Protein AF-A0A3A1Y6X2-F1 (afdb_monomer_lite)

Foldseek 3Di:
DDDPVVVLVVLVVVLVVLVVLLCVQLVVVLVLLQCLVPPDPDPVSSVVSLVVCLVCNVVSVVSVVVSLVSCCVNPVLCSQQLCVQCVVLVVQLVQLLVLQVVLSPCLVVDPDPVVNVVSSVSSSSSSPSNQLSVQLSVQCVVVDFPWDADPVGDIDHDPPDDPVVSNVVSPDPRSRVRD

Organism: NCBI:txid2028574

Structure (mmCIF, N/CA/C/O backbone):
data_AF-A0A3A1Y6X2-F1
#
_entry.id   AF-A0A3A1Y6X2-F1
#
loop_
_atom_site.group_PDB
_atom_site.id
_atom_site.type_symbol
_atom_site.label_atom_id
_atom_site.label_alt_id
_atom_site.label_comp_id
_atom_site.label_asym_id
_atom_site.label_entity_id
_atom_site.label_seq_id
_atom_site.pdbx_PDB_ins_code
_atom_site.Cartn_x
_atom_site.Cartn_y
_atom_site.Cartn_z
_atom_site.occupancy
_atom_site.B_iso_or_equiv
_atom_site.auth_seq_id
_atom_site.auth_comp_id
_atom_site.auth_asym_id
_atom_site.auth_atom_id
_atom_site.pdbx_PDB_model_num
ATOM 1 N N . MET A 1 1 ? 19.774 -24.729 -19.706 1.00 84.19 1 MET A N 1
ATOM 2 C CA . MET A 1 1 ? 19.343 -23.517 -18.972 1.00 84.19 1 MET A CA 1
ATOM 3 C C . MET A 1 1 ? 18.223 -22.862 -19.770 1.00 84.19 1 MET A C 1
ATOM 5 O O . MET A 1 1 ? 18.215 -23.039 -20.983 1.00 84.19 1 MET A O 1
ATOM 9 N N . LEU A 1 2 ? 17.265 -22.194 -19.120 1.00 94.25 2 LEU A N 1
ATOM 10 C CA . LEU A 1 2 ? 16.206 -21.448 -19.819 1.00 94.25 2 LEU A CA 1
ATOM 11 C C . LEU A 1 2 ? 16.816 -20.283 -20.620 1.00 94.25 2 LEU A C 1
ATOM 13 O O . LEU A 1 2 ? 17.876 -19.781 -20.243 1.00 94.25 2 LEU A O 1
ATOM 17 N N . SER A 1 3 ? 16.172 -19.864 -21.715 1.00 97.00 3 SER A N 1
ATOM 18 C CA . SER A 1 3 ? 16.617 -18.683 -22.464 1.00 97.00 3 SER A CA 1
ATOM 19 C C . SER A 1 3 ? 16.362 -17.402 -21.663 1.00 97.00 3 SER A C 1
ATOM 21 O O . SER A 1 3 ? 15.473 -17.350 -20.812 1.00 97.00 3 SER A O 1
ATOM 23 N N . PHE A 1 4 ? 17.148 -16.360 -21.939 1.00 96.06 4 PHE A N 1
ATOM 24 C CA . PHE A 1 4 ? 17.040 -15.083 -21.233 1.00 96.06 4 PHE A CA 1
ATOM 25 C C . PHE A 1 4 ? 15.658 -14.432 -21.405 1.00 96.06 4 PHE A C 1
ATOM 27 O O . PHE A 1 4 ? 15.065 -13.994 -20.427 1.00 96.06 4 PHE A O 1
ATOM 34 N N . GLU A 1 5 ? 15.106 -14.458 -22.619 1.00 96.62 5 GLU A N 1
ATOM 35 C CA . GLU A 1 5 ? 13.765 -13.937 -22.916 1.00 96.62 5 GLU A CA 1
ATOM 36 C C . GLU A 1 5 ? 12.676 -14.662 -22.109 1.00 96.62 5 GLU A C 1
ATOM 38 O O . GLU A 1 5 ? 11.828 -14.029 -21.479 1.00 96.62 5 GLU A O 1
ATOM 43 N N . VAL A 1 6 ? 12.747 -15.997 -22.037 1.00 97.56 6 VAL A N 1
ATOM 44 C CA . VAL A 1 6 ? 11.811 -16.796 -21.233 1.00 97.56 6 VAL A CA 1
ATOM 45 C C . VAL A 1 6 ? 11.933 -16.439 -19.752 1.00 97.56 6 VAL A C 1
ATOM 47 O O . VAL A 1 6 ? 10.920 -16.310 -19.068 1.00 97.56 6 VAL A O 1
ATOM 50 N N . LEU A 1 7 ? 13.152 -16.226 -19.249 1.00 96.56 7 LEU A N 1
ATOM 51 C CA . LEU A 1 7 ? 13.373 -15.822 -17.862 1.00 96.56 7 LEU A CA 1
ATOM 52 C C . LEU A 1 7 ? 12.761 -14.445 -17.553 1.00 96.56 7 LEU A C 1
ATOM 54 O O . LEU A 1 7 ? 12.157 -14.282 -16.493 1.00 96.56 7 LEU A O 1
ATOM 58 N N . GLN A 1 8 ? 12.869 -13.477 -18.470 1.00 95.69 8 GLN A N 1
ATOM 59 C CA . GLN A 1 8 ? 12.254 -12.153 -18.311 1.00 95.69 8 GLN A CA 1
ATOM 60 C C . GLN A 1 8 ? 10.726 -12.244 -18.218 1.00 95.69 8 GLN A C 1
ATOM 62 O O . GLN A 1 8 ? 10.132 -11.635 -17.326 1.00 95.69 8 GLN A O 1
ATOM 67 N N . VAL A 1 9 ? 10.094 -13.043 -19.085 1.00 97.38 9 VAL A N 1
ATOM 68 C CA . VAL A 1 9 ? 8.637 -13.256 -19.064 1.00 97.38 9 VAL A CA 1
ATOM 69 C C . VAL A 1 9 ? 8.197 -13.972 -17.787 1.00 97.38 9 VAL A C 1
ATOM 71 O O . VAL A 1 9 ? 7.200 -13.580 -17.181 1.00 97.38 9 VAL A O 1
ATOM 74 N N . ILE A 1 10 ? 8.948 -14.983 -17.338 1.00 97.56 10 ILE A N 1
ATOM 75 C CA . ILE A 1 10 ? 8.661 -15.690 -16.081 1.00 97.56 10 ILE A CA 1
ATOM 76 C C . ILE A 1 10 ? 8.683 -14.715 -14.903 1.00 97.56 10 ILE A C 1
ATOM 78 O O . ILE A 1 10 ? 7.728 -14.685 -14.132 1.00 97.56 10 ILE A O 1
ATOM 82 N N . TRP A 1 11 ? 9.729 -13.895 -14.767 1.00 97.06 11 TRP A N 1
ATOM 83 C CA . TRP A 1 11 ? 9.808 -12.921 -13.675 1.00 97.06 11 TRP A CA 1
ATOM 84 C C . TRP A 1 11 ? 8.717 -11.860 -13.750 1.00 97.06 11 TRP A C 1
ATOM 86 O O . TRP A 1 11 ? 8.153 -11.501 -12.718 1.00 97.06 11 TRP A O 1
ATOM 96 N N . TRP A 1 12 ? 8.368 -11.411 -14.955 1.00 96.81 12 TRP A N 1
ATOM 97 C CA . TRP A 1 12 ? 7.255 -10.489 -15.149 1.00 96.81 12 TRP A CA 1
ATOM 98 C C . TRP A 1 12 ? 5.924 -11.073 -14.657 1.00 96.81 12 TRP A C 1
ATOM 100 O O . TRP A 1 12 ? 5.222 -10.433 -13.871 1.00 96.81 12 TRP A O 1
ATOM 110 N N . LEU A 1 13 ? 5.621 -12.321 -15.029 1.00 98.06 13 LEU A N 1
ATOM 111 C CA . LEU A 1 13 ? 4.435 -13.033 -14.547 1.00 98.06 13 LEU A CA 1
ATOM 112 C C . LEU A 1 13 ? 4.480 -13.278 -13.035 1.00 98.06 13 LEU A C 1
ATOM 114 O O . LEU A 1 13 ? 3.466 -13.109 -12.361 1.00 98.06 13 LEU A O 1
ATOM 118 N N . LEU A 1 14 ? 5.640 -13.644 -12.485 1.00 97.62 14 LEU A N 1
ATOM 119 C CA . LEU A 1 14 ? 5.799 -13.870 -11.047 1.00 97.62 14 LEU A CA 1
ATOM 120 C C . LEU A 1 14 ? 5.529 -12.599 -10.243 1.00 97.62 14 LEU A C 1
ATOM 122 O O . LEU A 1 14 ? 4.796 -12.661 -9.259 1.00 97.62 14 LEU A O 1
ATOM 126 N N . VAL A 1 15 ? 6.057 -11.447 -10.666 1.00 96.75 15 VAL A N 1
ATOM 127 C CA . VAL A 1 15 ? 5.778 -10.165 -10.000 1.00 96.75 15 VAL A CA 1
ATOM 128 C C . VAL A 1 15 ? 4.280 -9.850 -10.043 1.00 96.75 15 VAL A C 1
ATOM 130 O O . VAL A 1 15 ? 3.716 -9.482 -9.014 1.00 96.75 15 VAL A O 1
ATOM 133 N N . ILE A 1 16 ? 3.606 -10.070 -11.179 1.00 96.88 16 ILE A N 1
ATOM 134 C CA . ILE A 1 16 ? 2.146 -9.895 -11.283 1.00 96.88 16 ILE A CA 1
ATOM 135 C C . ILE A 1 16 ? 1.405 -10.806 -10.304 1.00 96.88 16 ILE A C 1
ATOM 137 O O . ILE A 1 16 ? 0.503 -10.341 -9.608 1.00 96.88 16 ILE A O 1
ATOM 141 N N . VAL A 1 17 ? 1.776 -12.085 -10.220 1.00 98.00 17 VAL A N 1
ATOM 142 C CA . VAL A 1 17 ? 1.148 -13.043 -9.299 1.00 98.00 17 VAL A CA 1
ATOM 143 C C . VAL A 1 17 ? 1.359 -12.625 -7.845 1.00 98.00 17 VAL A C 1
ATOM 145 O O . VAL A 1 17 ? 0.405 -12.635 -7.072 1.00 98.00 17 VAL A O 1
ATOM 148 N N . LEU A 1 18 ? 2.573 -12.212 -7.473 1.00 97.56 18 LEU A N 1
ATOM 149 C CA . LEU A 1 18 ? 2.890 -11.780 -6.110 1.00 97.56 18 LEU A CA 1
ATOM 150 C C . LEU A 1 18 ? 2.108 -10.523 -5.713 1.00 97.56 18 LEU A C 1
ATOM 152 O O . LEU A 1 18 ? 1.493 -10.494 -4.647 1.00 97.56 18 LEU A O 1
ATOM 156 N N . LEU A 1 19 ? 2.074 -9.509 -6.582 1.00 95.25 19 LEU A N 1
ATOM 157 C CA . LEU A 1 19 ? 1.320 -8.281 -6.323 1.00 95.25 19 LEU A CA 1
ATOM 158 C C . LEU A 1 19 ? -0.196 -8.527 -6.329 1.00 95.25 19 LEU A C 1
ATOM 160 O O . LEU A 1 19 ? -0.908 -7.953 -5.510 1.00 95.25 19 LEU A O 1
ATOM 164 N N . SER A 1 20 ? -0.696 -9.421 -7.187 1.00 96.62 20 SER A N 1
ATOM 165 C CA . SER A 1 20 ? -2.108 -9.832 -7.171 1.00 96.62 20 SER A CA 1
ATOM 166 C C . SER A 1 20 ? -2.458 -10.575 -5.884 1.00 96.62 20 SER A C 1
ATOM 168 O O . SER A 1 20 ? -3.513 -10.334 -5.306 1.00 96.62 20 SER A O 1
ATOM 170 N N . GLY A 1 21 ? -1.561 -11.437 -5.398 1.00 96.62 21 GLY A N 1
ATOM 171 C CA . GLY A 1 21 ? -1.701 -12.096 -4.102 1.00 96.62 21 GLY A CA 1
ATOM 172 C C . GLY A 1 21 ? -1.794 -11.085 -2.962 1.00 96.62 21 GLY A C 1
ATOM 173 O O . GLY A 1 21 ? -2.701 -11.190 -2.144 1.00 96.62 21 GLY A O 1
ATOM 174 N N . PHE A 1 22 ? -0.950 -10.049 -2.957 1.00 96.06 22 PHE A N 1
ATOM 175 C CA . PHE A 1 22 ? -1.074 -8.941 -2.004 1.00 96.06 22 PHE A CA 1
ATOM 176 C C . PHE A 1 22 ? -2.451 -8.261 -2.082 1.00 96.06 22 PHE A C 1
ATOM 178 O O . PHE A 1 22 ? -3.114 -8.115 -1.059 1.00 96.06 22 PHE A O 1
ATOM 185 N N . VAL A 1 23 ? -2.921 -7.910 -3.283 1.00 95.50 23 VAL A N 1
ATOM 186 C CA . VAL A 1 23 ? -4.231 -7.257 -3.465 1.00 95.50 23 VAL A CA 1
ATOM 187 C C . VAL A 1 23 ? -5.386 -8.141 -2.985 1.00 95.50 23 VAL A C 1
ATOM 189 O O . VAL A 1 23 ? -6.334 -7.635 -2.393 1.00 95.50 23 VAL A O 1
ATOM 192 N N . ILE A 1 24 ? -5.325 -9.452 -3.216 1.00 96.00 24 ILE A N 1
ATOM 193 C CA . ILE A 1 24 ? -6.391 -10.386 -2.831 1.00 96.00 24 ILE A CA 1
ATOM 194 C C . ILE A 1 24 ? -6.358 -10.669 -1.326 1.00 96.00 24 ILE A C 1
ATOM 196 O O . ILE A 1 24 ? -7.384 -10.556 -0.657 1.00 96.00 24 ILE A O 1
ATOM 200 N N . PHE A 1 25 ? -5.196 -11.058 -0.798 1.00 95.00 25 PHE A N 1
ATOM 201 C CA . PHE A 1 25 ? -5.062 -11.515 0.583 1.00 95.00 25 PHE A CA 1
ATOM 202 C C . PHE A 1 25 ? -4.993 -10.353 1.568 1.00 95.00 25 PHE A C 1
ATOM 204 O O . PHE A 1 25 ? -5.735 -10.334 2.539 1.00 95.00 25 PHE A O 1
ATOM 211 N N . ASP A 1 26 ? -4.163 -9.344 1.320 1.00 96.38 26 ASP A N 1
ATOM 212 C CA . ASP A 1 26 ? -4.082 -8.201 2.233 1.00 96.38 26 ASP A CA 1
ATOM 213 C C . ASP A 1 26 ? -5.231 -7.203 2.009 1.00 96.38 26 ASP A C 1
ATOM 215 O O . ASP A 1 26 ? -5.582 -6.431 2.901 1.00 96.38 26 ASP A O 1
ATOM 219 N N . GLY A 1 27 ? -5.876 -7.244 0.837 1.00 96.00 27 GLY A N 1
ATOM 220 C CA . GLY A 1 27 ? -7.000 -6.367 0.508 1.00 96.00 27 GLY A CA 1
ATOM 221 C C . GLY A 1 27 ? -8.221 -6.561 1.407 1.00 96.00 27 GLY A C 1
ATOM 222 O O . GLY A 1 27 ? -8.846 -5.572 1.796 1.00 96.00 27 GLY A O 1
ATOM 223 N N . PHE A 1 28 ? -8.555 -7.798 1.797 1.00 95.88 28 PHE A N 1
ATOM 224 C CA . PHE A 1 28 ? -9.666 -8.014 2.732 1.00 95.88 28 PHE A CA 1
ATOM 225 C C . PHE A 1 28 ? -9.317 -7.555 4.151 1.00 95.88 28 PHE A C 1
ATOM 227 O O . PHE A 1 28 ? -10.191 -7.043 4.853 1.00 95.88 28 PHE A O 1
ATOM 234 N N . ASP A 1 29 ? -8.049 -7.663 4.554 1.00 97.00 29 ASP A N 1
ATOM 235 C CA . ASP A 1 29 ? -7.598 -7.154 5.844 1.00 97.00 29 ASP A CA 1
ATOM 236 C C . ASP A 1 29 ? -7.678 -5.628 5.895 1.00 97.00 29 ASP A C 1
ATOM 238 O O . ASP A 1 29 ? -8.292 -5.058 6.799 1.00 97.00 29 ASP A O 1
ATOM 242 N N . ILE A 1 30 ? -7.115 -4.961 4.884 1.00 96.31 30 ILE A N 1
ATOM 243 C CA . ILE A 1 30 ? -7.191 -3.507 4.711 1.00 96.31 30 ILE A CA 1
ATOM 244 C C . ILE A 1 30 ? -8.654 -3.042 4.663 1.00 96.31 30 ILE A C 1
ATOM 246 O O . ILE A 1 30 ? -9.003 -2.031 5.284 1.00 96.31 30 ILE A O 1
ATOM 250 N N . GLY A 1 31 ? -9.523 -3.795 3.985 1.00 96.62 31 GLY A N 1
ATOM 251 C CA . GLY A 1 31 ? -10.961 -3.544 3.939 1.00 96.62 31 GLY A CA 1
ATOM 252 C C . GLY A 1 31 ? -11.617 -3.635 5.318 1.00 96.62 31 GLY A C 1
ATOM 253 O O . GLY A 1 31 ? -12.331 -2.714 5.720 1.00 96.62 31 GLY A O 1
ATOM 254 N N . ALA A 1 32 ? -11.339 -4.696 6.079 1.00 97.06 32 ALA A N 1
ATOM 255 C CA . ALA A 1 32 ? -11.865 -4.868 7.432 1.00 97.06 32 ALA A CA 1
ATOM 256 C C . ALA A 1 32 ? -11.417 -3.732 8.366 1.00 97.06 32 ALA A C 1
ATOM 258 O O . ALA A 1 32 ? -12.243 -3.169 9.088 1.00 97.06 32 ALA A O 1
ATOM 259 N N . LEU A 1 33 ? -10.140 -3.342 8.311 1.00 97.19 33 LEU A N 1
ATOM 260 C CA . LEU A 1 33 ? -9.587 -2.236 9.099 1.00 97.19 33 LEU A CA 1
ATOM 261 C C . LEU A 1 33 ? -10.218 -0.885 8.735 1.00 97.19 33 LEU A C 1
ATOM 263 O O . LEU A 1 33 ? -10.619 -0.127 9.620 1.00 97.19 33 LEU A O 1
ATOM 267 N N . THR A 1 34 ? -10.364 -0.614 7.438 1.00 97.44 34 THR A N 1
ATOM 268 C CA . THR A 1 34 ? -10.990 0.608 6.909 1.00 97.44 34 THR A CA 1
ATOM 269 C C . THR A 1 34 ? -12.454 0.724 7.329 1.00 97.44 34 THR A C 1
ATOM 271 O O . THR A 1 34 ? -12.929 1.800 7.691 1.00 97.44 34 THR A O 1
ATOM 274 N N . LEU A 1 35 ? -13.193 -0.383 7.303 1.00 96.75 35 LEU A N 1
ATOM 275 C CA . LEU A 1 35 ? -14.620 -0.382 7.612 1.00 96.75 35 LEU A CA 1
ATOM 276 C C . LEU A 1 35 ? -14.907 -0.398 9.116 1.00 96.75 35 LEU A C 1
ATOM 278 O O . LEU A 1 35 ? -15.968 0.082 9.527 1.00 96.75 35 LEU A O 1
ATOM 282 N N . ASN A 1 36 ? -13.984 -0.912 9.936 1.00 96.00 36 ASN A N 1
ATOM 283 C CA . ASN A 1 36 ? -14.187 -1.180 11.362 1.00 96.00 36 ASN A CA 1
ATOM 284 C C . ASN A 1 36 ? -14.830 -0.011 12.147 1.00 96.00 36 ASN A C 1
ATOM 286 O O . ASN A 1 36 ? -15.843 -0.246 12.810 1.00 96.00 36 ASN A O 1
ATOM 290 N N . PRO A 1 37 ? -14.365 1.255 12.056 1.00 93.56 37 PRO A N 1
ATOM 291 C CA . PRO A 1 37 ? -14.978 2.354 12.811 1.00 93.56 37 PRO A CA 1
ATOM 292 C C . PRO A 1 37 ? -16.417 2.683 12.389 1.00 93.56 37 PRO A C 1
ATOM 294 O O . PRO A 1 37 ? -17.158 3.284 13.172 1.00 93.56 37 PRO A O 1
ATOM 297 N N . PHE A 1 38 ? -16.808 2.321 11.165 1.00 95.25 38 PHE A N 1
ATOM 298 C CA . PHE A 1 38 ? -18.093 2.689 10.573 1.00 95.25 38 PHE A CA 1
ATOM 299 C C . PHE A 1 38 ? -19.138 1.588 10.701 1.00 95.25 38 PHE A C 1
ATOM 301 O O . PHE A 1 38 ? -20.296 1.899 10.994 1.00 95.25 38 PHE A O 1
ATOM 308 N N . VAL A 1 39 ? -18.747 0.327 10.505 1.00 95.31 39 VAL A N 1
ATOM 309 C CA . VAL A 1 39 ? -19.674 -0.814 10.567 1.00 95.31 39 VAL A CA 1
ATOM 310 C C . VAL A 1 39 ? -19.921 -1.272 12.000 1.00 95.31 39 VAL A C 1
ATOM 312 O O . VAL A 1 39 ? -21.051 -1.612 12.336 1.00 95.31 39 VAL A O 1
ATOM 315 N N . ALA A 1 40 ? -18.905 -1.209 12.865 1.00 95.00 40 ALA A N 1
ATOM 316 C CA . ALA A 1 40 ? -19.026 -1.603 14.259 1.00 95.00 40 ALA A CA 1
ATOM 317 C C . ALA A 1 40 ? -19.303 -0.391 15.159 1.00 95.00 40 ALA A C 1
ATOM 319 O O . ALA A 1 40 ? -18.545 0.585 15.207 1.00 95.00 40 ALA A O 1
ATOM 320 N N . LYS A 1 41 ? -20.410 -0.448 15.900 1.00 93.25 41 LYS A N 1
ATOM 321 C CA . LYS A 1 41 ? -20.861 0.601 16.821 1.00 93.25 41 LYS A CA 1
ATOM 322 C C . LYS A 1 41 ? -20.381 0.325 18.241 1.00 93.25 41 LYS A C 1
ATOM 324 O O . LYS A 1 41 ? -19.952 1.260 18.924 1.00 93.25 41 LYS A O 1
ATOM 329 N N . THR A 1 42 ? -20.356 -0.938 18.657 1.00 94.31 42 THR A N 1
ATOM 330 C CA . THR A 1 42 ? -19.911 -1.359 19.997 1.00 94.31 42 THR A CA 1
ATOM 331 C C . THR A 1 42 ? -18.470 -1.883 20.006 1.00 94.31 42 THR A C 1
ATOM 333 O O . THR A 1 42 ? -17.900 -2.213 18.968 1.00 94.31 42 THR A O 1
ATOM 336 N N . ASP A 1 43 ? -17.834 -1.945 21.182 1.00 92.56 43 ASP A N 1
ATOM 337 C CA . ASP A 1 43 ? -16.490 -2.537 21.318 1.00 92.56 43 ASP A CA 1
ATOM 338 C C . ASP A 1 43 ? -16.481 -4.036 20.972 1.00 92.56 43 ASP A C 1
ATOM 340 O O . ASP A 1 43 ? -15.551 -4.519 20.328 1.00 92.56 43 ASP A O 1
ATOM 344 N N . ALA A 1 44 ? -17.554 -4.750 21.328 1.00 93.75 44 ALA A N 1
ATOM 345 C CA . ALA A 1 44 ? -17.727 -6.158 20.989 1.00 93.75 44 ALA A CA 1
ATOM 346 C C . ALA A 1 44 ? -17.793 -6.366 19.469 1.00 93.75 44 ALA A C 1
ATOM 348 O O . ALA A 1 44 ? -17.085 -7.220 18.943 1.00 93.75 44 ALA A O 1
ATOM 349 N N . GLU A 1 45 ? -18.569 -5.547 18.754 1.00 96.44 45 GLU A N 1
ATOM 350 C CA . GLU A 1 45 ? -18.639 -5.591 17.287 1.00 96.44 45 GLU A CA 1
ATOM 351 C C . GLU A 1 45 ? -17.282 -5.283 16.641 1.00 96.44 45 GLU A C 1
ATOM 353 O O . GLU A 1 45 ? -16.875 -5.990 15.720 1.00 96.44 45 GLU A O 1
ATOM 358 N N . ARG A 1 46 ? -16.537 -4.289 17.153 1.00 95.19 46 ARG A N 1
ATOM 359 C CA . ARG A 1 46 ? -15.193 -3.964 16.636 1.00 95.19 46 ARG A CA 1
ATOM 360 C C . ARG A 1 46 ? -14.250 -5.144 16.798 1.00 95.19 46 ARG A C 1
ATOM 362 O O . ARG A 1 46 ? -13.510 -5.497 15.885 1.00 95.19 46 ARG A O 1
ATOM 369 N N . ARG A 1 47 ? -14.307 -5.804 17.956 1.00 93.81 47 ARG A N 1
ATOM 370 C CA . ARG A 1 47 ? -13.514 -7.004 18.217 1.00 93.81 47 ARG A CA 1
ATOM 371 C C . ARG A 1 47 ? -13.894 -8.156 17.288 1.00 93.81 47 ARG A C 1
ATOM 373 O O . ARG A 1 47 ? -13.000 -8.869 16.848 1.00 93.81 47 ARG A O 1
ATOM 380 N N . VAL A 1 48 ? -15.178 -8.326 16.968 1.00 95.94 48 VAL A N 1
ATOM 381 C CA . VAL A 1 48 ? -15.622 -9.328 15.987 1.00 95.94 48 VAL A CA 1
ATOM 382 C C . VAL A 1 48 ? -14.988 -9.057 14.626 1.00 95.94 48 VAL A C 1
ATOM 384 O O . VAL A 1 48 ? -14.388 -9.975 14.077 1.00 95.94 48 VAL A O 1
ATOM 387 N N . VAL A 1 49 ? -15.034 -7.814 14.127 1.00 96.44 49 VAL A N 1
ATOM 388 C CA . VAL A 1 49 ? -14.397 -7.439 12.849 1.00 96.44 49 VAL A CA 1
ATOM 389 C C . VAL A 1 49 ? -12.902 -7.761 12.869 1.00 96.44 49 VAL A C 1
ATOM 391 O O . VAL A 1 49 ? -12.425 -8.483 11.999 1.00 96.44 49 VAL A O 1
ATOM 394 N N . LEU A 1 50 ? -12.165 -7.309 13.886 1.00 95.62 50 LEU A N 1
ATOM 395 C CA . LEU A 1 50 ? -10.720 -7.556 13.976 1.00 95.62 50 LEU A CA 1
ATOM 396 C C . LEU A 1 50 ? -10.380 -9.052 14.090 1.00 95.62 50 LEU A C 1
ATOM 398 O O . LEU A 1 50 ? -9.397 -9.512 13.513 1.00 95.62 50 LEU A O 1
ATOM 402 N N . ASN A 1 51 ? -11.208 -9.841 14.775 1.00 95.44 51 ASN A N 1
ATOM 403 C CA . ASN A 1 51 ? -10.997 -11.283 14.901 1.00 95.44 51 ASN A CA 1
ATOM 404 C C . ASN A 1 51 ? -11.196 -12.048 13.582 1.00 95.44 51 ASN A C 1
ATOM 406 O O . ASN A 1 51 ? -10.695 -13.165 13.473 1.00 95.44 51 ASN A O 1
ATOM 410 N N . THR A 1 52 ? -11.883 -11.479 12.581 1.00 95.75 52 THR A N 1
ATOM 411 C CA . THR A 1 52 ? -11.993 -12.116 11.252 1.00 95.75 52 THR A CA 1
ATOM 412 C C . THR A 1 52 ? -10.652 -12.176 10.517 1.00 95.75 52 THR A C 1
ATOM 414 O O . THR A 1 52 ? -10.410 -13.111 9.757 1.00 95.75 52 THR A O 1
ATOM 417 N N . ILE A 1 53 ? -9.763 -11.217 10.794 1.00 96.62 53 ILE A N 1
ATOM 418 C CA . ILE A 1 53 ? -8.460 -11.069 10.129 1.00 96.62 53 ILE A CA 1
ATOM 419 C C . ILE A 1 53 ? -7.287 -11.489 11.027 1.00 96.62 53 ILE A C 1
ATOM 421 O O . ILE A 1 53 ? -6.223 -11.864 10.536 1.00 96.62 53 ILE A O 1
ATOM 425 N N . ALA A 1 54 ? -7.484 -11.491 12.352 1.00 95.19 54 ALA A N 1
ATOM 426 C CA . ALA A 1 54 ? -6.462 -11.797 13.355 1.00 95.19 54 ALA A CA 1
ATOM 427 C C . ALA A 1 54 ? -5.617 -13.069 13.098 1.00 95.19 54 ALA A C 1
ATOM 429 O O . ALA A 1 54 ? -4.409 -12.994 13.314 1.00 95.19 54 ALA A O 1
ATOM 430 N N . PRO A 1 55 ? -6.169 -14.210 12.633 1.00 95.69 55 PRO A N 1
ATOM 431 C CA . PRO A 1 55 ? -5.361 -15.413 12.422 1.00 95.69 55 PRO A CA 1
ATOM 432 C C . PRO A 1 55 ? -4.521 -15.416 11.134 1.00 95.69 55 PRO A C 1
ATOM 434 O O . PRO A 1 55 ? -3.687 -16.304 10.978 1.00 95.69 55 PRO A O 1
ATOM 437 N N . HIS A 1 56 ? -4.727 -14.467 10.213 1.00 95.31 56 HIS A N 1
ATOM 438 C CA . HIS A 1 56 ? -4.133 -14.526 8.867 1.00 95.31 56 HIS A CA 1
ATOM 439 C C . HIS A 1 56 ? -3.340 -13.275 8.471 1.00 95.31 56 HIS A C 1
ATOM 441 O O . HIS A 1 56 ? -2.438 -13.380 7.642 1.00 95.31 56 HIS A O 1
ATOM 447 N N . TRP A 1 57 ? -3.646 -12.113 9.062 1.00 95.25 57 TRP A N 1
ATOM 448 C CA . TRP A 1 57 ? -3.160 -10.815 8.578 1.00 95.25 57 TRP A CA 1
ATOM 449 C C . TRP A 1 57 ? -1.634 -10.715 8.450 1.00 95.25 57 TRP A C 1
ATOM 451 O O . TRP A 1 57 ? -1.135 -10.113 7.504 1.00 95.25 57 TRP A O 1
ATOM 461 N N . ASP A 1 58 ? -0.892 -11.322 9.379 1.00 94.31 58 ASP A N 1
ATOM 462 C CA . ASP A 1 58 ? 0.574 -11.280 9.381 1.00 94.31 58 ASP A CA 1
ATOM 463 C C . ASP A 1 58 ? 1.140 -12.043 8.168 1.00 94.31 58 ASP A C 1
ATOM 465 O O . ASP A 1 58 ? 2.000 -11.552 7.440 1.00 94.31 58 ASP A O 1
ATOM 469 N N . GLY A 1 59 ? 0.558 -13.206 7.852 1.00 95.50 59 GLY A N 1
ATOM 470 C CA . GLY A 1 59 ? 0.901 -13.974 6.653 1.00 95.50 59 GLY A CA 1
ATOM 471 C C . GLY A 1 59 ? 0.479 -13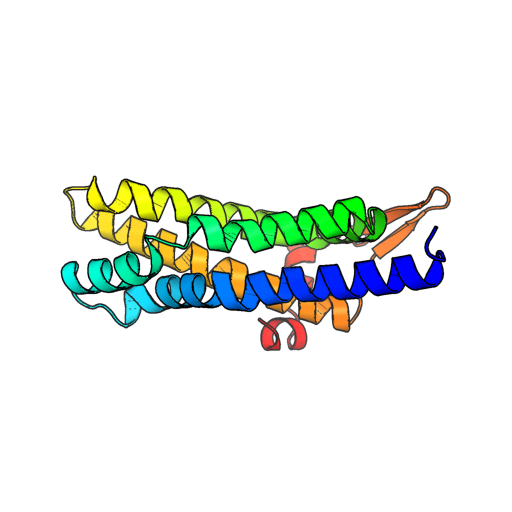.284 5.353 1.00 95.50 59 GLY A C 1
ATOM 472 O O . GLY A 1 59 ? 1.207 -13.338 4.361 1.00 95.50 59 GLY A O 1
ATOM 473 N N . ASN A 1 60 ? -0.662 -12.594 5.353 1.00 96.69 60 ASN A N 1
ATOM 474 C CA . ASN A 1 60 ? -1.132 -11.836 4.192 1.00 96.69 60 ASN A CA 1
ATOM 475 C C . ASN A 1 60 ? -0.187 -10.675 3.856 1.00 96.69 60 ASN A C 1
ATOM 477 O O . ASN A 1 60 ? 0.151 -10.469 2.687 1.00 96.69 60 ASN A O 1
ATOM 481 N N . GLN A 1 61 ? 0.327 -9.978 4.872 1.00 94.75 61 GLN A N 1
ATOM 482 C CA . GLN A 1 61 ? 1.253 -8.863 4.682 1.00 94.75 61 GLN A CA 1
ATOM 483 C C . GLN A 1 61 ? 2.578 -9.298 4.030 1.00 94.75 61 GLN A C 1
ATOM 485 O O . GLN A 1 61 ? 3.184 -8.521 3.286 1.00 94.75 61 GLN A O 1
ATOM 490 N N . VAL A 1 62 ? 3.015 -10.548 4.229 1.00 96.25 62 VAL A N 1
ATOM 491 C CA . VAL A 1 62 ? 4.238 -11.086 3.604 1.00 96.25 62 VAL A CA 1
ATOM 492 C C . VAL A 1 62 ? 4.175 -11.031 2.074 1.00 96.25 62 VAL A C 1
ATOM 494 O O . VAL A 1 62 ? 5.216 -10.869 1.439 1.00 96.25 62 VAL A O 1
ATOM 497 N N . TRP A 1 63 ? 2.991 -11.072 1.457 1.00 97.12 63 TRP A N 1
ATOM 498 C CA . TRP A 1 63 ? 2.858 -10.927 0.003 1.00 97.12 63 TRP A CA 1
ATOM 499 C C . TRP A 1 63 ? 3.364 -9.575 -0.510 1.00 97.12 63 TRP A C 1
ATOM 501 O O . TRP A 1 63 ? 3.994 -9.526 -1.569 1.00 97.12 63 TRP A O 1
ATOM 511 N N . LEU A 1 64 ? 3.175 -8.496 0.258 1.00 95.19 64 LEU A N 1
ATOM 512 C CA . LEU A 1 64 ? 3.740 -7.184 -0.069 1.00 95.19 64 LEU A CA 1
ATOM 513 C C . LEU A 1 64 ? 5.271 -7.220 -0.035 1.00 95.19 64 LEU A C 1
ATOM 515 O O . LEU A 1 64 ? 5.930 -6.721 -0.948 1.00 95.19 64 LEU A O 1
ATOM 519 N N . LEU A 1 65 ? 5.835 -7.834 1.011 1.00 95.06 65 LEU A N 1
ATOM 520 C CA . LEU A 1 65 ? 7.283 -7.950 1.192 1.00 95.06 65 LEU A CA 1
ATOM 521 C C . LEU A 1 65 ? 7.907 -8.816 0.093 1.00 95.06 65 LEU A C 1
ATOM 523 O O . LEU A 1 65 ? 8.944 -8.451 -0.459 1.00 95.06 65 LEU A O 1
ATOM 527 N N . LEU A 1 66 ? 7.265 -9.933 -0.258 1.00 96.88 66 LEU A N 1
ATOM 528 C CA . LEU A 1 66 ? 7.694 -10.807 -1.349 1.00 96.88 66 LEU A CA 1
ATOM 529 C C . LEU A 1 66 ? 7.608 -10.100 -2.699 1.00 96.88 66 LEU A C 1
ATOM 531 O O . LEU A 1 66 ? 8.546 -10.207 -3.482 1.00 96.88 66 LEU A O 1
ATOM 535 N N . GLY A 1 67 ? 6.536 -9.349 -2.962 1.00 96.38 67 GLY A N 1
ATOM 536 C CA . GLY A 1 67 ? 6.411 -8.533 -4.170 1.00 96.38 67 GLY A CA 1
ATOM 537 C C . GLY A 1 67 ? 7.540 -7.507 -4.282 1.00 96.38 67 GLY A C 1
ATOM 538 O O . GLY A 1 67 ? 8.242 -7.471 -5.291 1.00 96.38 67 GLY A O 1
ATOM 539 N N . GLY A 1 68 ? 7.783 -6.733 -3.220 1.00 95.56 68 GLY A N 1
ATOM 540 C CA . GLY A 1 68 ? 8.886 -5.767 -3.172 1.00 95.56 68 GLY A CA 1
ATOM 541 C C . GLY A 1 68 ? 10.264 -6.419 -3.336 1.00 95.56 68 GLY A C 1
ATOM 542 O O . GLY A 1 68 ? 11.079 -5.953 -4.132 1.00 95.56 68 GLY A O 1
ATOM 543 N N . GLY A 1 69 ? 10.507 -7.534 -2.643 1.00 96.88 69 GLY A N 1
ATOM 544 C CA . GLY A 1 69 ? 11.752 -8.299 -2.737 1.00 96.88 69 GLY A CA 1
ATOM 545 C C . GLY A 1 69 ? 11.970 -8.938 -4.110 1.00 96.88 69 GLY A C 1
ATOM 546 O O . GLY A 1 69 ? 13.094 -8.948 -4.609 1.00 96.88 69 GLY A O 1
ATOM 547 N N . ALA A 1 70 ? 10.908 -9.416 -4.761 1.00 97.44 70 ALA A N 1
ATOM 548 C CA . ALA A 1 70 ? 10.970 -9.948 -6.118 1.00 97.44 70 ALA A CA 1
ATOM 549 C C . ALA A 1 70 ? 11.309 -8.854 -7.136 1.00 97.44 70 ALA A C 1
ATOM 551 O O . ALA A 1 70 ? 12.142 -9.089 -8.007 1.00 97.44 70 ALA A O 1
ATOM 552 N N . ILE A 1 71 ? 10.737 -7.651 -7.000 1.00 97.19 71 ILE A N 1
ATOM 553 C CA . ILE A 1 71 ? 11.110 -6.504 -7.843 1.00 97.19 71 ILE A CA 1
ATOM 554 C C . ILE A 1 71 ? 12.576 -6.135 -7.599 1.00 97.19 71 ILE A C 1
ATOM 556 O O . ILE A 1 71 ? 13.309 -5.944 -8.560 1.00 97.19 71 ILE A O 1
ATOM 560 N N . PHE A 1 72 ? 13.038 -6.101 -6.346 1.00 97.12 72 PHE A N 1
ATOM 561 C CA . PHE A 1 72 ? 14.448 -5.845 -6.037 1.00 97.12 72 PHE A CA 1
ATOM 562 C C . PHE A 1 72 ? 15.392 -6.881 -6.668 1.00 97.12 72 PHE A C 1
ATOM 564 O O . PHE A 1 72 ? 16.424 -6.510 -7.221 1.00 97.12 72 PHE A O 1
ATOM 571 N N . ALA A 1 73 ? 15.039 -8.167 -6.615 1.00 95.88 73 ALA A N 1
ATOM 572 C CA . ALA A 1 73 ? 15.866 -9.246 -7.149 1.00 95.88 73 ALA A CA 1
ATOM 573 C C . ALA A 1 73 ? 15.849 -9.317 -8.686 1.00 95.88 73 ALA A C 1
ATOM 575 O O . ALA A 1 73 ? 16.890 -9.542 -9.303 1.00 95.88 73 ALA A O 1
ATOM 576 N N . ALA A 1 74 ? 14.677 -9.149 -9.303 1.00 95.69 74 ALA A N 1
ATOM 577 C CA . ALA A 1 74 ? 14.495 -9.299 -10.745 1.00 95.69 74 ALA A CA 1
ATOM 578 C C . ALA A 1 74 ? 14.773 -8.005 -11.518 1.00 95.69 74 ALA A C 1
ATOM 580 O O . ALA A 1 74 ? 15.381 -8.048 -12.587 1.00 95.69 74 ALA A O 1
ATOM 581 N N . TRP A 1 75 ? 14.344 -6.859 -10.979 1.00 96.06 75 TRP A N 1
ATOM 582 C CA . TRP A 1 75 ? 14.425 -5.537 -11.607 1.00 96.06 75 TRP A CA 1
ATOM 583 C C . TRP A 1 75 ? 14.959 -4.469 -10.630 1.00 96.06 75 TRP A C 1
ATOM 585 O O . TRP A 1 75 ? 14.218 -3.560 -10.235 1.00 96.06 75 TRP A O 1
ATOM 595 N N . PRO A 1 76 ? 16.256 -4.522 -10.268 1.00 95.25 76 PRO A N 1
ATOM 596 C CA . PRO A 1 76 ? 16.844 -3.611 -9.283 1.00 95.25 76 PRO A CA 1
ATOM 597 C C . PRO A 1 76 ? 16.647 -2.128 -9.622 1.00 95.25 76 PRO A C 1
ATOM 599 O O . PRO A 1 76 ? 16.376 -1.323 -8.737 1.00 95.25 76 PRO A O 1
ATOM 602 N N . GLU A 1 77 ? 16.722 -1.773 -10.907 1.00 93.38 77 GLU A N 1
ATOM 603 C CA . GLU A 1 77 ? 16.551 -0.394 -11.379 1.00 93.38 77 GLU A CA 1
ATOM 604 C C . GLU A 1 77 ? 15.117 0.116 -11.179 1.00 93.38 77 GLU A C 1
ATOM 606 O O . GLU A 1 77 ? 14.901 1.245 -10.735 1.00 93.38 77 GLU A O 1
ATOM 611 N N . VAL A 1 78 ? 14.123 -0.741 -11.447 1.00 94.62 78 VAL A N 1
ATOM 612 C CA . VAL A 1 78 ? 12.703 -0.433 -11.222 1.00 94.62 78 VAL A CA 1
ATOM 613 C C . VAL A 1 78 ? 12.452 -0.257 -9.732 1.00 94.62 78 VAL A C 1
ATOM 615 O O . VAL A 1 78 ? 11.781 0.697 -9.340 1.00 94.62 78 VAL A O 1
ATOM 618 N N . TYR A 1 79 ? 13.020 -1.131 -8.897 1.00 95.56 79 TYR A N 1
ATOM 619 C CA . TYR A 1 79 ? 12.940 -1.002 -7.446 1.00 95.56 79 TYR A CA 1
ATOM 620 C C . TYR A 1 79 ? 13.539 0.330 -6.975 1.00 95.56 79 TYR A C 1
ATOM 622 O O . TYR A 1 79 ? 12.855 1.121 -6.325 1.00 95.56 79 TYR A O 1
ATOM 630 N N . ALA A 1 80 ? 14.790 0.613 -7.345 1.00 94.25 80 ALA A N 1
ATOM 631 C CA . ALA A 1 80 ? 15.511 1.804 -6.911 1.00 94.25 80 ALA A CA 1
ATOM 632 C C . ALA A 1 80 ? 14.804 3.090 -7.355 1.00 94.25 80 ALA A C 1
ATOM 634 O O . ALA A 1 80 ? 14.536 3.960 -6.524 1.00 94.25 80 ALA A O 1
ATOM 635 N N . THR A 1 81 ? 14.434 3.185 -8.632 1.00 93.69 81 THR A N 1
ATOM 636 C CA . THR A 1 81 ? 13.771 4.368 -9.196 1.00 93.69 81 THR A CA 1
ATOM 637 C C . THR A 1 81 ? 12.387 4.583 -8.584 1.00 93.69 81 THR A C 1
ATOM 639 O O . THR A 1 81 ? 12.039 5.706 -8.223 1.00 93.69 81 THR A O 1
ATOM 642 N N . SER A 1 82 ? 11.598 3.518 -8.409 1.00 92.81 82 SER A N 1
ATOM 643 C CA . SER A 1 82 ? 10.231 3.639 -7.884 1.00 92.81 82 SER A CA 1
ATOM 644 C C . SER A 1 82 ? 10.222 4.017 -6.402 1.00 92.81 82 SER A C 1
ATOM 646 O O . SER A 1 82 ? 9.511 4.942 -6.012 1.00 92.81 82 SER A O 1
ATOM 648 N N . PHE A 1 83 ? 11.035 3.350 -5.574 1.00 92.38 83 PHE A N 1
ATOM 649 C CA . PHE A 1 83 ? 11.076 3.608 -4.130 1.00 92.38 83 PHE A CA 1
ATOM 650 C C . PHE A 1 83 ? 11.742 4.949 -3.793 1.00 92.38 83 PHE A C 1
ATOM 652 O O . PHE A 1 83 ? 11.322 5.610 -2.843 1.00 92.38 83 PHE A O 1
ATOM 659 N N . SER A 1 84 ? 12.750 5.376 -4.562 1.00 90.81 84 SER A N 1
ATOM 660 C CA . SER A 1 84 ? 13.383 6.689 -4.370 1.00 90.81 84 SER A CA 1
ATOM 661 C C . SER A 1 84 ? 12.555 7.832 -4.958 1.00 90.81 84 SER A C 1
ATOM 663 O O . SER A 1 84 ? 12.451 8.892 -4.344 1.00 90.81 84 SER A O 1
ATOM 665 N N . GLY A 1 85 ? 11.909 7.625 -6.106 1.00 89.06 85 GLY A N 1
ATOM 666 C CA . GLY A 1 85 ? 11.073 8.641 -6.734 1.00 89.06 85 GLY A CA 1
ATOM 667 C C . GLY A 1 85 ? 9.780 8.907 -5.969 1.00 89.06 85 GLY A C 1
ATOM 668 O O . GLY A 1 85 ? 9.396 10.054 -5.738 1.00 89.06 85 GLY A O 1
ATOM 669 N N . LEU A 1 86 ? 9.142 7.846 -5.476 1.00 91.44 86 LEU A N 1
ATOM 670 C CA . LEU A 1 86 ? 7.936 7.923 -4.653 1.00 91.44 86 LEU A CA 1
ATOM 671 C C . LEU A 1 86 ? 8.264 7.958 -3.153 1.00 91.44 86 LEU A C 1
ATOM 673 O O . LEU A 1 86 ? 7.458 7.516 -2.338 1.00 91.44 86 LEU A O 1
ATOM 677 N N . TYR A 1 87 ? 9.427 8.497 -2.770 1.00 91.44 87 TYR A N 1
ATOM 678 C CA . TYR A 1 87 ? 9.967 8.403 -1.409 1.00 91.44 87 TYR A CA 1
ATOM 679 C C . TYR A 1 87 ? 8.956 8.754 -0.310 1.00 91.44 87 TYR A C 1
ATOM 681 O O . TYR A 1 87 ? 8.681 7.936 0.563 1.00 91.44 87 TYR A O 1
ATOM 689 N N . LEU A 1 88 ? 8.346 9.946 -0.361 1.00 91.88 88 LEU A N 1
ATOM 690 C CA . LEU A 1 88 ? 7.376 10.350 0.664 1.00 91.88 88 LEU A CA 1
ATOM 691 C C . LEU A 1 88 ? 6.118 9.477 0.663 1.00 91.88 88 LEU A C 1
ATOM 693 O O . LEU A 1 88 ? 5.587 9.193 1.731 1.00 91.88 88 LEU A O 1
ATOM 697 N N . ALA A 1 89 ? 5.658 9.025 -0.506 1.00 93.56 89 ALA A N 1
ATOM 698 C CA . ALA A 1 89 ? 4.526 8.108 -0.599 1.00 93.56 89 ALA A CA 1
ATOM 699 C C . ALA A 1 89 ? 4.860 6.755 0.059 1.00 93.56 89 ALA A C 1
ATOM 701 O O . ALA A 1 89 ? 4.065 6.240 0.842 1.00 93.56 89 ALA A O 1
ATOM 702 N N . MET A 1 90 ? 6.068 6.229 -0.162 1.00 94.06 90 MET A N 1
ATOM 703 C CA . MET A 1 90 ? 6.541 5.001 0.486 1.00 94.06 90 MET A CA 1
ATOM 704 C C . MET A 1 90 ? 6.689 5.162 2.002 1.00 94.06 90 MET A C 1
ATOM 706 O O . MET A 1 90 ? 6.288 4.273 2.752 1.00 94.06 90 MET A O 1
ATOM 710 N N . ILE A 1 91 ? 7.195 6.306 2.473 1.00 94.94 91 ILE A N 1
ATOM 711 C CA . ILE A 1 91 ? 7.262 6.611 3.910 1.00 94.94 91 ILE A CA 1
ATOM 712 C C . ILE A 1 91 ? 5.859 6.676 4.525 1.00 94.94 91 ILE A C 1
ATOM 714 O O . ILE A 1 91 ? 5.655 6.135 5.608 1.00 94.94 91 ILE A O 1
ATOM 718 N N . LEU A 1 92 ? 4.876 7.268 3.839 1.00 95.44 92 LEU A N 1
ATOM 719 C CA . LEU A 1 92 ? 3.488 7.289 4.313 1.00 95.44 92 LEU A CA 1
ATOM 720 C C . LEU A 1 92 ? 2.898 5.881 4.435 1.00 95.44 92 LEU A C 1
ATOM 722 O O . LEU A 1 92 ? 2.296 5.572 5.464 1.00 95.44 92 LEU A O 1
ATOM 726 N N . ILE A 1 93 ? 3.108 5.022 3.431 1.00 96.00 93 ILE A N 1
ATOM 727 C CA . ILE A 1 93 ? 2.690 3.613 3.481 1.00 96.00 93 ILE A CA 1
ATOM 728 C C . ILE A 1 93 ? 3.351 2.914 4.674 1.00 96.00 93 ILE A C 1
ATOM 730 O O . ILE A 1 93 ? 2.661 2.281 5.469 1.00 96.00 93 ILE A O 1
ATOM 734 N N . LEU A 1 94 ? 4.667 3.064 4.845 1.00 95.69 94 LEU A N 1
ATOM 735 C CA . LEU A 1 94 ? 5.411 2.427 5.933 1.00 95.69 94 LEU A CA 1
ATOM 736 C C . LEU A 1 94 ? 4.922 2.887 7.313 1.00 95.69 94 LEU A C 1
ATOM 738 O O . LEU A 1 94 ? 4.672 2.058 8.188 1.00 95.69 94 LEU A O 1
ATOM 742 N N . CYS A 1 95 ? 4.752 4.197 7.507 1.00 96.00 95 CYS A N 1
ATOM 743 C CA . CYS A 1 95 ? 4.230 4.758 8.750 1.00 96.00 95 CYS A CA 1
ATOM 744 C C . CYS A 1 95 ? 2.816 4.250 9.051 1.00 96.00 95 CYS A C 1
ATOM 746 O O . CYS A 1 95 ? 2.518 3.932 10.200 1.00 96.00 95 CYS A O 1
ATOM 748 N N . ALA A 1 96 ? 1.956 4.137 8.038 1.00 96.62 96 ALA A N 1
ATOM 749 C CA . ALA A 1 96 ? 0.617 3.590 8.208 1.00 96.62 96 ALA A CA 1
ATOM 750 C C . ALA A 1 96 ? 0.658 2.101 8.584 1.00 96.62 96 ALA A C 1
ATOM 752 O O . ALA A 1 96 ? 0.030 1.692 9.562 1.00 96.62 96 ALA A O 1
ATOM 753 N N . LEU A 1 97 ? 1.453 1.302 7.869 1.00 95.69 97 LEU A N 1
ATOM 754 C CA . LEU A 1 97 ? 1.604 -0.129 8.130 1.00 95.69 97 LEU A CA 1
ATOM 755 C C . LEU A 1 97 ? 2.220 -0.422 9.502 1.00 95.69 97 LEU A C 1
ATOM 757 O O . LEU A 1 97 ? 1.888 -1.449 10.084 1.00 95.69 97 LEU A O 1
ATOM 761 N N . TYR A 1 98 ? 3.033 0.476 10.067 1.00 95.06 98 TYR A N 1
ATOM 762 C CA . TYR A 1 98 ? 3.567 0.333 11.427 1.00 95.06 98 TYR A CA 1
ATOM 763 C C . TYR A 1 98 ? 2.465 0.248 12.496 1.00 95.06 98 TYR A C 1
ATOM 765 O O . TYR A 1 98 ? 2.584 -0.502 13.467 1.00 95.06 98 TYR A O 1
ATOM 773 N N . PHE A 1 99 ? 1.359 0.976 12.318 1.00 95.06 99 PHE A N 1
ATOM 774 C CA . PHE A 1 99 ? 0.254 0.959 13.278 1.00 95.06 99 PHE A CA 1
ATOM 775 C C . PHE A 1 99 ? -0.529 -0.353 13.281 1.00 95.06 99 PHE A C 1
ATOM 777 O O . PHE A 1 99 ? -1.182 -0.657 14.277 1.00 95.06 99 PHE A O 1
ATOM 784 N N . ARG A 1 100 ? -0.474 -1.143 12.204 1.00 95.12 100 ARG A N 1
ATOM 785 C CA . ARG A 1 100 ? -1.245 -2.384 12.067 1.00 95.12 100 ARG A CA 1
ATOM 786 C C . ARG A 1 100 ? -0.835 -3.479 13.066 1.00 95.12 100 ARG A C 1
ATOM 788 O O . AR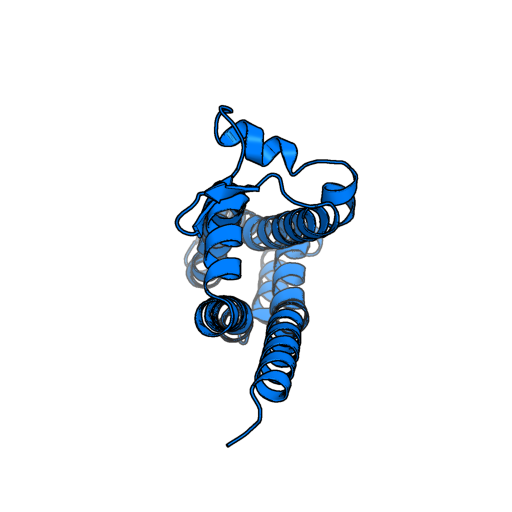G A 1 100 ? -1.688 -3.828 13.883 1.00 95.12 100 ARG A O 1
ATOM 795 N N . PRO A 1 101 ? 0.419 -3.976 13.094 1.00 95.00 101 PRO A N 1
ATOM 796 C CA . PRO A 1 101 ? 0.827 -5.016 14.041 1.00 95.00 101 PRO A CA 1
ATOM 797 C C . PRO A 1 101 ? 0.640 -4.557 15.490 1.00 95.00 101 PRO A C 1
ATOM 799 O O . PRO A 1 101 ? 0.096 -5.282 16.322 1.00 95.00 101 PRO A O 1
ATOM 802 N N . VAL A 1 102 ? 1.022 -3.310 15.784 1.00 93.88 102 VAL A N 1
ATOM 803 C CA . VAL A 1 102 ? 0.897 -2.730 17.125 1.00 93.88 102 VAL A CA 1
ATOM 804 C C . VAL A 1 102 ? -0.575 -2.614 17.528 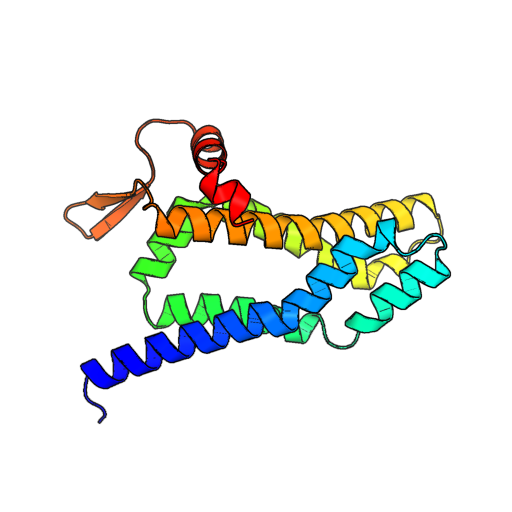1.00 93.88 102 VAL A C 1
ATOM 806 O O . VAL A 1 102 ? -0.952 -2.968 18.642 1.00 93.88 102 VAL A O 1
ATOM 809 N N . GLY A 1 103 ? -1.437 -2.144 16.631 1.00 94.44 103 GLY A N 1
ATOM 810 C CA . GLY A 1 103 ? -2.853 -1.992 16.927 1.00 94.44 103 GLY A CA 1
ATOM 811 C C . GLY A 1 103 ? -3.537 -3.332 17.183 1.00 94.44 103 GLY A C 1
ATOM 812 O O . GLY A 1 103 ? -4.237 -3.467 18.184 1.00 94.44 103 GLY A O 1
ATOM 813 N N . MET A 1 104 ? -3.285 -4.337 16.343 1.00 93.88 104 MET A N 1
ATOM 814 C CA . MET A 1 104 ? -3.875 -5.672 16.490 1.00 93.88 104 MET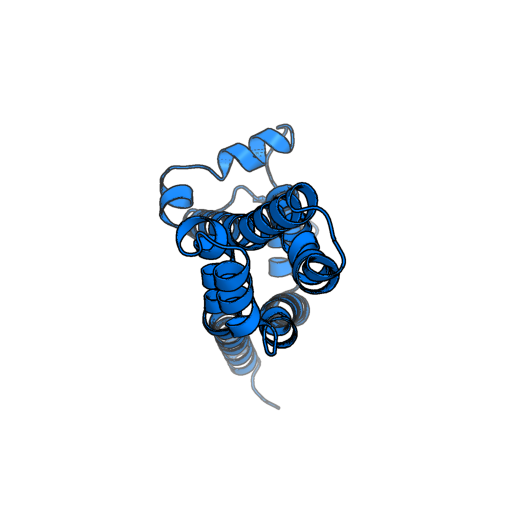 A CA 1
ATOM 815 C C . MET A 1 104 ? -3.462 -6.335 17.813 1.00 93.88 104 MET A C 1
ATOM 817 O O . MET A 1 104 ? -4.311 -6.851 18.543 1.00 93.88 104 MET A O 1
ATOM 821 N N . GLU A 1 105 ? -2.177 -6.248 18.163 1.00 92.06 105 GLU A N 1
ATOM 822 C CA . GLU A 1 105 ? -1.612 -6.932 19.329 1.00 92.06 105 GLU A CA 1
ATOM 823 C C . GLU A 1 105 ? -1.875 -6.199 20.655 1.00 92.06 105 GLU A C 1
ATOM 825 O O . GLU A 1 105 ? -2.091 -6.828 21.691 1.00 92.06 105 GLU A O 1
ATOM 830 N N . TYR A 1 106 ? -1.869 -4.862 20.665 1.00 91.94 106 TYR A N 1
ATOM 831 C CA . TYR A 1 106 ? -1.966 -4.088 21.911 1.00 91.94 106 TYR A CA 1
ATOM 832 C C . TYR A 1 106 ? -3.374 -3.568 22.221 1.00 91.94 106 TYR A C 1
ATOM 834 O O . TYR A 1 106 ? -3.621 -3.203 23.371 1.00 91.94 106 TYR A O 1
ATOM 842 N N . ARG A 1 107 ? -4.331 -3.570 21.275 1.00 92.94 107 ARG A N 1
ATOM 843 C CA . ARG A 1 107 ? -5.693 -3.033 21.507 1.00 92.94 107 ARG A CA 1
ATOM 844 C C . ARG A 1 107 ? -6.352 -3.586 22.772 1.00 92.94 107 ARG A C 1
ATOM 846 O O . ARG A 1 107 ? -6.944 -2.829 23.537 1.00 92.94 107 ARG A O 1
ATOM 853 N N . HIS A 1 108 ? -6.263 -4.898 22.987 1.00 89.31 108 HIS A N 1
ATOM 854 C CA . HIS A 1 108 ? -6.927 -5.583 24.099 1.00 89.31 108 HIS A CA 1
ATOM 855 C C . HIS A 1 108 ? -6.236 -5.371 25.456 1.00 89.31 108 HIS A C 1
ATOM 857 O O . HIS A 1 108 ? -6.808 -5.729 26.480 1.00 89.31 108 HIS A O 1
ATOM 863 N N . LYS A 1 109 ? -5.029 -4.789 25.467 1.00 90.88 109 LYS A N 1
ATOM 864 C CA . LYS A 1 109 ? -4.250 -4.505 26.682 1.00 90.88 109 LYS A CA 1
ATOM 865 C C . LYS A 1 109 ? -4.610 -3.151 27.306 1.00 90.88 109 LYS A C 1
ATOM 867 O O . LYS A 1 109 ? -4.121 -2.825 28.380 1.00 90.88 109 LYS A O 1
ATOM 872 N N . PHE A 1 110 ? -5.443 -2.348 26.638 1.00 90.06 110 PHE A N 1
ATOM 873 C CA . PHE A 1 110 ? -5.896 -1.058 27.151 1.00 90.06 110 PHE A CA 1
ATOM 874 C C . PHE A 1 110 ? -7.245 -1.176 27.867 1.00 90.06 110 PHE A C 1
ATOM 876 O O . PHE A 1 110 ? -8.260 -1.489 27.242 1.00 90.06 110 PHE A O 1
ATOM 883 N N . ASP A 1 111 ? -7.276 -0.809 29.150 1.00 87.75 111 ASP A N 1
ATOM 884 C CA . ASP A 1 111 ? -8.498 -0.821 29.970 1.00 87.75 111 ASP A CA 1
ATOM 885 C C . ASP A 1 111 ? -9.429 0.365 29.680 1.00 87.75 111 ASP A C 1
ATOM 887 O O . ASP A 1 111 ? -10.657 0.242 29.708 1.00 87.75 111 ASP A O 1
ATOM 891 N N . LEU A 1 112 ? -8.851 1.519 29.336 1.00 92.00 112 LEU A N 1
ATOM 892 C CA . LEU A 1 112 ? -9.585 2.747 29.040 1.00 92.00 112 LEU A CA 1
ATOM 893 C C . LEU A 1 112 ? -10.142 2.738 27.610 1.00 92.00 112 LEU A C 1
ATOM 895 O O . LEU A 1 112 ? -9.399 2.614 26.635 1.00 92.00 112 LEU A O 1
ATOM 899 N N . GLU A 1 113 ? -11.446 2.997 27.476 1.00 89.69 113 GLU A N 1
ATOM 900 C CA . GLU A 1 113 ? -12.138 3.082 26.179 1.00 89.69 113 GLU A CA 1
ATOM 901 C C . GLU A 1 113 ? -11.497 4.111 25.234 1.00 89.69 113 GLU A C 1
ATOM 903 O O . GLU A 1 113 ? -11.353 3.865 24.038 1.00 89.69 113 GLU A O 1
ATOM 908 N N . LYS A 1 114 ? -11.039 5.246 25.777 1.00 91.88 114 LYS A N 1
ATOM 909 C CA . LYS A 1 114 ? -10.375 6.311 25.008 1.00 91.88 114 LYS A CA 1
ATOM 910 C C . LYS A 1 114 ? -9.121 5.803 24.285 1.00 91.88 114 LYS A C 1
ATOM 912 O O . LYS A 1 114 ? -8.895 6.176 23.138 1.00 91.88 114 LYS A O 1
ATOM 917 N N . HIS A 1 115 ? -8.336 4.940 24.935 1.00 92.50 115 HIS A N 1
ATOM 918 C CA . HIS A 1 115 ? -7.124 4.363 24.350 1.00 92.50 115 HIS A CA 1
ATOM 919 C C . HIS A 1 115 ? -7.463 3.322 23.284 1.00 92.50 115 HIS A C 1
ATOM 921 O O . HIS A 1 115 ? -6.914 3.391 22.187 1.00 92.50 115 HIS A O 1
ATOM 927 N N . ARG A 1 116 ? -8.435 2.434 23.549 1.00 93.44 116 ARG A N 1
ATOM 928 C CA . ARG A 1 116 ? -8.928 1.478 22.540 1.00 93.44 116 ARG A CA 1
ATOM 929 C C . ARG A 1 116 ? -9.423 2.190 21.283 1.00 93.44 116 ARG A C 1
ATOM 931 O O . ARG A 1 116 ? -9.059 1.799 20.182 1.00 93.44 116 ARG A O 1
ATOM 938 N N . ARG A 1 117 ? -10.153 3.298 21.446 1.00 92.12 117 ARG A N 1
ATOM 939 C CA . ARG A 1 117 ? -10.635 4.107 20.320 1.00 92.12 117 ARG A CA 1
ATOM 940 C C . ARG A 1 117 ? -9.506 4.790 19.545 1.00 92.12 117 ARG A C 1
ATOM 942 O O . ARG A 1 117 ? -9.601 4.910 18.330 1.00 92.12 117 ARG A O 1
ATOM 949 N N . GLY A 1 118 ? -8.443 5.227 20.222 1.00 94.44 118 GLY A N 1
ATOM 950 C CA . GLY A 1 118 ? -7.234 5.725 19.559 1.00 94.44 118 GLY A CA 1
ATOM 951 C C . GLY A 1 118 ? -6.562 4.649 18.702 1.00 94.44 118 GLY A C 1
ATOM 952 O O . GLY A 1 118 ? -6.185 4.919 17.564 1.00 94.44 118 GLY A O 1
ATOM 953 N N . VAL A 1 119 ? -6.493 3.415 19.212 1.00 95.75 119 VAL A N 1
ATOM 954 C CA . VAL A 1 119 ? -5.988 2.259 18.457 1.00 95.75 119 VAL A CA 1
ATOM 955 C C . VAL A 1 119 ? -6.894 1.923 17.271 1.00 95.75 119 VAL A C 1
ATOM 957 O O . VAL A 1 119 ? -6.385 1.698 16.181 1.00 95.75 119 VAL A O 1
ATOM 960 N N . ASP A 1 120 ? -8.218 1.956 17.442 1.00 95.69 120 ASP A N 1
ATOM 961 C CA . ASP A 1 120 ? -9.173 1.731 16.347 1.00 95.69 120 ASP A CA 1
ATOM 962 C C . ASP A 1 120 ? -8.989 2.740 15.200 1.00 95.69 120 ASP A C 1
ATOM 964 O O . ASP A 1 120 ? -9.061 2.364 14.032 1.00 95.69 120 ASP A O 1
ATOM 968 N N . TRP A 1 121 ? -8.692 4.006 15.512 1.00 96.56 121 TRP A N 1
ATOM 969 C CA . TRP A 1 121 ? -8.356 5.010 14.497 1.00 96.56 121 TRP A CA 1
ATOM 970 C C . TRP A 1 121 ? -6.992 4.769 1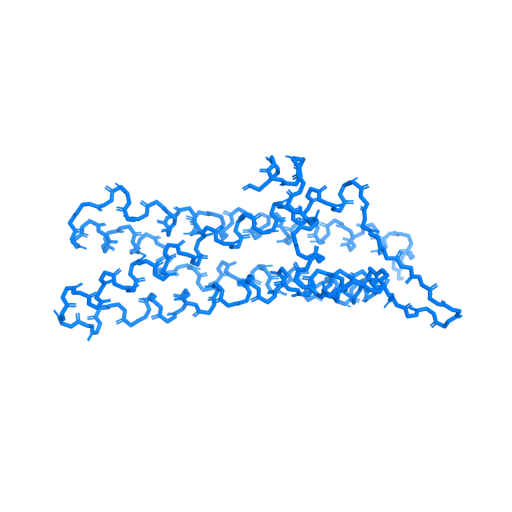3.848 1.00 96.56 121 TRP A C 1
ATOM 972 O O . TRP A 1 121 ? -6.863 4.924 12.637 1.00 96.56 121 TRP A O 1
ATOM 982 N N . ALA A 1 122 ? -5.980 4.364 14.615 1.00 96.88 122 ALA A N 1
ATOM 983 C CA . ALA A 1 122 ? -4.673 4.012 14.059 1.00 96.88 122 ALA A CA 1
ATOM 984 C C . ALA A 1 122 ? -4.769 2.812 13.096 1.00 96.88 122 ALA A C 1
ATOM 986 O O . ALA A 1 122 ? -4.172 2.829 12.022 1.00 96.88 122 ALA A O 1
ATOM 987 N N . LEU A 1 123 ? -5.580 1.812 13.453 1.00 96.88 123 LEU A N 1
ATOM 988 C CA . LEU A 1 123 ? -5.923 0.666 12.611 1.00 96.88 123 LEU A CA 1
ATOM 989 C C . LEU A 1 123 ? -6.700 1.082 11.356 1.00 96.88 123 LEU A C 1
ATOM 991 O O . LEU A 1 123 ? -6.429 0.597 10.266 1.00 96.88 123 LEU A O 1
ATOM 995 N N . PHE A 1 124 ? -7.628 2.026 11.477 1.00 97.56 124 PHE A N 1
ATOM 996 C CA . PHE A 1 124 ? -8.308 2.594 10.317 1.00 97.56 124 PHE A CA 1
ATOM 997 C C . PHE A 1 124 ? -7.331 3.264 9.337 1.00 97.56 124 PHE A C 1
ATOM 999 O O . PHE A 1 124 ? -7.383 3.002 8.135 1.00 97.56 124 PHE A O 1
ATOM 1006 N N . PHE A 1 125 ? -6.403 4.087 9.840 1.00 97.75 125 PHE A N 1
ATOM 1007 C CA . PHE A 1 125 ? -5.390 4.729 8.998 1.00 97.75 125 PHE A CA 1
ATOM 1008 C C . PHE A 1 125 ? -4.431 3.720 8.359 1.00 97.75 125 PHE A C 1
ATOM 1010 O O . PHE A 1 125 ? -4.018 3.930 7.219 1.00 97.75 125 PHE A O 1
ATOM 1017 N N . SER A 1 126 ? -4.111 2.620 9.047 1.00 97.00 126 SER A N 1
ATOM 1018 C CA . SER A 1 126 ? -3.297 1.545 8.472 1.00 97.00 126 SER A CA 1
ATOM 1019 C C . SER A 1 126 ? -4.008 0.760 7.367 1.00 97.00 126 SER A C 1
ATOM 1021 O O . SER A 1 126 ? -3.330 0.127 6.563 1.00 97.00 126 SER A O 1
ATOM 1023 N N . GLY A 1 127 ? -5.340 0.842 7.280 1.00 96.19 127 GLY A N 1
ATOM 1024 C CA . GLY A 1 127 ? -6.110 0.378 6.127 1.00 96.19 127 GLY A CA 1
ATOM 1025 C C . GLY A 1 127 ? -6.141 1.405 4.990 1.00 96.19 127 GLY A C 1
ATOM 1026 O O . GLY A 1 127 ? -5.683 1.129 3.884 1.00 96.19 127 GLY A O 1
ATOM 1027 N N . VAL A 1 128 ? -6.636 2.615 5.265 1.00 97.19 128 VAL A N 1
ATOM 1028 C CA . VAL A 1 128 ? -6.929 3.611 4.216 1.00 97.19 128 VAL A CA 1
ATOM 1029 C C . VAL A 1 128 ? -5.684 4.175 3.541 1.00 97.19 128 VAL A C 1
ATOM 1031 O O . VAL A 1 128 ? -5.681 4.387 2.329 1.00 97.19 128 VAL A O 1
ATOM 1034 N N . VAL A 1 129 ? -4.630 4.474 4.306 1.00 97.25 129 VAL A N 1
ATOM 1035 C CA . VAL A 1 129 ? -3.457 5.157 3.745 1.00 97.25 129 VAL A CA 1
ATOM 1036 C C . VAL A 1 129 ? -2.730 4.267 2.732 1.00 97.25 129 VAL A C 1
ATOM 1038 O O . VAL A 1 129 ? -2.480 4.752 1.629 1.00 97.25 129 VAL A O 1
ATOM 1041 N N . PRO A 1 130 ? -2.427 2.983 3.014 1.00 96.06 130 PRO A N 1
ATOM 1042 C CA . PRO A 1 130 ? -1.793 2.124 2.023 1.00 96.06 130 PRO A CA 1
ATOM 1043 C C . PRO A 1 130 ? -2.644 1.919 0.770 1.00 96.06 130 PRO A C 1
ATOM 1045 O O . PRO A 1 130 ? -2.102 2.044 -0.325 1.00 96.06 130 PRO A O 1
ATOM 1048 N N . SER A 1 131 ? -3.956 1.673 0.897 1.00 95.19 131 SER A N 1
ATOM 1049 C CA . SER A 1 131 ? -4.815 1.462 -0.278 1.00 95.19 131 SER A CA 1
ATOM 1050 C C . SER A 1 131 ? -4.848 2.688 -1.191 1.00 95.19 131 SER A C 1
ATOM 1052 O O . SER A 1 131 ? -4.610 2.563 -2.392 1.00 95.19 131 SER A O 1
ATOM 1054 N N . LEU A 1 132 ? -5.046 3.875 -0.609 1.00 96.69 132 LEU A N 1
ATOM 1055 C CA . LEU A 1 132 ? -5.116 5.131 -1.354 1.00 96.69 132 LEU A CA 1
ATOM 1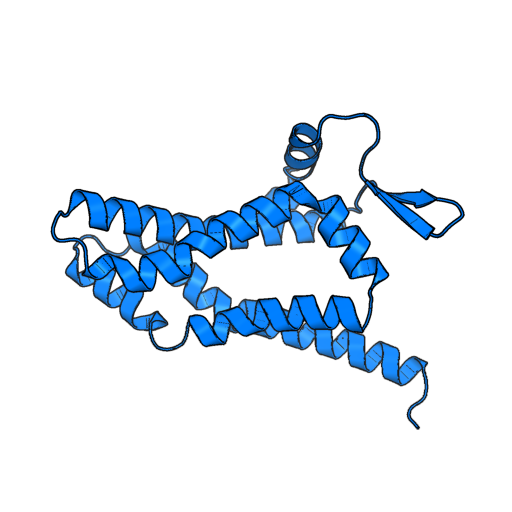056 C C . LEU A 1 132 ? -3.769 5.470 -2.004 1.00 96.69 132 LEU A C 1
ATOM 1058 O O . LEU A 1 132 ? -3.700 5.779 -3.191 1.00 96.69 132 LEU A O 1
ATOM 1062 N N . VAL A 1 133 ? -2.675 5.414 -1.238 1.00 96.44 133 VAL A N 1
ATOM 1063 C CA . VAL A 1 133 ? -1.354 5.840 -1.725 1.00 96.44 133 VAL A CA 1
ATOM 1064 C C . VAL A 1 133 ? -0.812 4.880 -2.786 1.00 96.44 133 VAL A C 1
ATOM 1066 O O . VAL A 1 133 ? -0.213 5.341 -3.759 1.00 96.44 133 VAL A O 1
ATOM 1069 N N . ILE A 1 134 ? -1.044 3.569 -2.649 1.00 95.19 134 ILE A N 1
ATOM 1070 C CA . ILE A 1 134 ? -0.670 2.587 -3.677 1.00 95.19 134 ILE A CA 1
ATOM 1071 C C . ILE A 1 134 ? -1.475 2.830 -4.959 1.00 95.19 134 ILE A C 1
ATOM 1073 O O . ILE A 1 134 ? -0.879 2.871 -6.035 1.00 95.19 134 ILE A O 1
ATOM 1077 N N . GLY A 1 135 ? -2.791 3.052 -4.863 1.00 95.25 135 GLY A N 1
ATOM 1078 C CA . GLY A 1 135 ? -3.635 3.339 -6.029 1.00 95.25 135 GLY A CA 1
ATOM 1079 C C . GLY A 1 135 ? -3.235 4.628 -6.752 1.00 95.25 135 GLY A C 1
ATOM 1080 O O . GLY A 1 135 ? -3.006 4.614 -7.964 1.00 95.25 135 GLY A O 1
ATOM 1081 N N . VAL A 1 136 ? -3.012 5.715 -6.006 1.00 96.69 136 VAL A N 1
ATOM 1082 C CA . VAL A 1 136 ? -2.476 6.977 -6.548 1.00 96.69 136 VAL A CA 1
ATOM 1083 C C . VAL A 1 136 ? -1.113 6.764 -7.208 1.00 96.69 136 VAL A C 1
ATOM 1085 O O . VAL A 1 136 ? -0.871 7.275 -8.305 1.00 96.69 136 VAL A O 1
ATOM 1088 N N . GLY A 1 137 ? -0.219 6.006 -6.569 1.00 94.50 137 GLY A N 1
ATOM 1089 C CA . GLY A 1 137 ? 1.099 5.677 -7.109 1.00 94.50 137 GLY A CA 1
ATOM 1090 C C . GLY A 1 137 ? 1.007 4.942 -8.446 1.00 94.50 137 GLY A C 1
ATOM 1091 O O . GLY A 1 137 ? 1.621 5.374 -9.421 1.00 94.50 137 GLY A O 1
ATOM 1092 N N . LEU A 1 138 ? 0.186 3.891 -8.522 1.00 93.88 138 LEU A N 1
ATOM 1093 C CA . LEU A 1 138 ? -0.053 3.133 -9.754 1.00 93.88 138 LEU A CA 1
ATOM 1094 C C . LEU A 1 138 ? -0.673 4.004 -10.856 1.00 93.88 138 LEU A C 1
ATOM 1096 O O . LEU A 1 138 ? -0.219 3.948 -11.998 1.00 93.88 138 LEU A O 1
ATOM 1100 N N . GLY A 1 139 ? -1.640 4.862 -10.521 1.00 95.69 139 GLY A N 1
ATOM 1101 C CA . GLY A 1 139 ? -2.222 5.814 -11.471 1.00 95.69 139 GLY A CA 1
ATOM 1102 C C . GLY A 1 139 ? -1.180 6.770 -12.062 1.00 95.69 139 GLY A C 1
ATOM 1103 O O . GLY A 1 139 ? -1.174 7.030 -13.264 1.00 95.69 139 GLY A O 1
ATOM 1104 N N . ASN A 1 140 ? -0.234 7.241 -11.247 1.00 94.69 140 ASN A N 1
ATOM 1105 C CA . ASN A 1 140 ? 0.861 8.084 -11.729 1.00 94.69 140 ASN A CA 1
ATOM 1106 C C . ASN A 1 140 ? 1.897 7.311 -12.556 1.00 94.69 140 ASN A C 1
ATOM 1108 O O . ASN A 1 140 ? 2.442 7.868 -13.506 1.00 94.69 140 ASN A O 1
ATOM 1112 N N . VAL A 1 141 ? 2.150 6.035 -12.251 1.00 92.94 141 VAL A N 1
ATOM 1113 C CA . VAL A 1 141 ? 2.999 5.179 -13.097 1.00 92.94 141 VAL A CA 1
ATOM 1114 C C . VAL A 1 141 ? 2.402 5.043 -14.501 1.00 92.94 141 VAL A C 1
ATOM 1116 O O . VAL A 1 141 ? 3.148 5.095 -15.475 1.00 92.94 141 VAL A O 1
ATOM 1119 N N . LEU A 1 142 ? 1.072 4.949 -14.621 1.00 94.44 142 LEU A N 1
ATOM 1120 C CA . LEU A 1 142 ? 0.387 4.901 -15.919 1.00 94.44 142 LEU A CA 1
ATOM 1121 C C . LEU A 1 142 ? 0.491 6.216 -16.708 1.00 94.44 142 LEU A C 1
ATOM 1123 O O . LEU A 1 142 ? 0.604 6.180 -17.931 1.00 94.44 142 LEU A O 1
ATOM 1127 N N . LEU A 1 143 ? 0.463 7.368 -16.028 1.00 93.75 143 LEU A N 1
ATOM 1128 C CA . LEU A 1 143 ? 0.660 8.680 -16.663 1.00 93.75 143 LEU A CA 1
ATOM 1129 C C . LEU A 1 143 ? 2.127 8.971 -17.012 1.00 93.75 143 LEU A C 1
ATOM 1131 O O . LEU A 1 143 ? 2.399 9.795 -17.885 1.00 93.75 143 LEU A O 1
ATOM 1135 N N . GLY A 1 144 ? 3.057 8.301 -16.335 1.00 90.94 144 GLY A N 1
ATOM 1136 C CA . GLY A 1 144 ? 4.484 8.573 -16.400 1.00 90.94 144 GLY A CA 1
ATOM 1137 C C . GLY A 1 144 ? 4.939 9.505 -15.277 1.00 90.94 144 GLY A C 1
ATOM 1138 O O . GLY A 1 144 ? 4.321 10.525 -14.972 1.00 90.94 144 GLY A O 1
ATOM 1139 N N . LEU A 1 145 ? 6.064 9.146 -14.662 1.00 90.25 145 LEU A N 1
ATOM 1140 C CA . LEU A 1 145 ? 6.672 9.888 -13.564 1.00 90.25 145 LEU A CA 1
ATOM 1141 C C . LEU A 1 145 ? 7.844 10.753 -14.064 1.00 90.25 145 LEU A C 1
ATOM 1143 O O . LEU A 1 145 ? 8.586 10.318 -14.946 1.00 90.25 145 LEU A O 1
ATOM 1147 N N . PRO A 1 146 ? 8.065 11.954 -13.496 1.00 89.12 146 PRO A N 1
ATOM 1148 C CA . PRO A 1 146 ? 9.104 12.878 -13.949 1.00 89.12 146 PRO A CA 1
ATOM 1149 C C . PRO A 1 146 ? 10.479 12.525 -13.355 1.00 89.12 146 PRO A C 1
ATOM 1151 O O . PRO A 1 146 ? 11.012 13.260 -12.516 1.00 89.12 146 PRO A O 1
ATOM 1154 N N . PHE A 1 147 ? 11.050 11.399 -13.783 1.00 89.75 147 PHE A N 1
ATOM 1155 C CA . PHE A 1 147 ? 12.415 10.998 -13.438 1.00 89.75 147 PHE A CA 1
ATOM 1156 C C . PHE A 1 147 ? 13.329 10.964 -14.664 1.00 89.75 147 PHE A C 1
ATOM 1158 O O . PHE A 1 147 ? 12.873 10.843 -15.801 1.00 89.75 147 PHE A O 1
ATOM 1165 N N . GLN A 1 148 ? 14.630 11.096 -14.428 1.00 90.31 148 GLN A N 1
ATOM 1166 C CA . GLN A 1 148 ? 15.670 11.051 -15.454 1.00 90.31 148 GLN A CA 1
ATOM 1167 C C . GLN A 1 148 ? 16.848 10.212 -14.968 1.00 90.31 148 GLN A C 1
ATOM 1169 O O . GLN A 1 148 ? 17.085 10.116 -13.765 1.00 90.31 148 GLN A O 1
ATOM 1174 N N . PHE A 1 149 ? 17.595 9.636 -15.906 1.00 91.62 149 PHE A N 1
ATOM 1175 C CA . PHE A 1 149 ? 18.855 8.958 -15.619 1.00 91.62 149 PHE A CA 1
ATOM 1176 C C . PHE A 1 149 ? 20.034 9.839 -16.017 1.00 91.62 149 PHE A C 1
ATOM 1178 O O . PHE A 1 149 ? 20.002 10.480 -17.070 1.00 91.62 149 PHE A O 1
ATOM 1185 N N . ASP A 1 150 ? 21.074 9.859 -15.188 1.00 89.81 150 ASP A N 1
ATOM 1186 C CA . ASP A 1 150 ? 22.359 10.440 -15.573 1.00 89.81 150 ASP A CA 1
ATOM 1187 C C . ASP A 1 150 ? 23.181 9.487 -16.465 1.00 89.81 150 ASP A C 1
ATOM 1189 O O . ASP A 1 150 ? 22.772 8.370 -16.793 1.00 89.81 150 ASP A O 1
ATOM 1193 N N . SER A 1 151 ? 24.376 9.928 -16.864 1.00 89.81 151 SER A N 1
ATOM 1194 C CA . SER A 1 151 ? 25.280 9.162 -17.732 1.00 89.81 151 SER A CA 1
ATOM 1195 C C . SER A 1 151 ? 25.824 7.874 -17.108 1.00 89.81 151 SER A C 1
ATOM 1197 O O . SER A 1 151 ? 26.378 7.045 -17.830 1.00 89.81 151 SER A O 1
ATOM 1199 N N . ILE A 1 152 ? 25.685 7.698 -15.793 1.00 90.38 152 ILE A N 1
ATOM 1200 C CA . ILE A 1 152 ? 26.132 6.512 -15.053 1.00 90.38 152 ILE A CA 1
ATOM 1201 C C . ILE A 1 152 ? 24.953 5.664 -14.554 1.00 90.38 152 ILE A C 1
ATOM 1203 O O . ILE A 1 152 ? 25.167 4.725 -13.788 1.00 90.38 152 ILE A O 1
ATOM 1207 N N . GLY A 1 153 ? 23.729 5.960 -15.008 1.00 84.06 153 GLY A N 1
ATOM 1208 C CA . GLY A 1 153 ? 22.524 5.184 -14.720 1.00 84.06 153 GLY A CA 1
ATOM 1209 C C . GLY A 1 153 ? 21.869 5.486 -13.372 1.00 84.06 153 GLY A C 1
ATOM 1210 O O . GLY A 1 153 ? 21.051 4.699 -12.920 1.00 84.06 153 GLY A O 1
ATOM 1211 N N . ARG A 1 154 ? 22.195 6.597 -12.701 1.00 87.50 154 ARG A N 1
ATOM 1212 C CA . ARG A 1 154 ? 21.516 6.991 -11.456 1.00 87.50 154 ARG A CA 1
ATOM 1213 C C . ARG A 1 154 ? 20.208 7.706 -11.761 1.00 87.50 154 ARG A C 1
ATOM 1215 O O . ARG A 1 154 ? 20.184 8.648 -12.553 1.00 87.50 154 ARG A O 1
ATOM 1222 N N . SER A 1 155 ? 19.139 7.296 -11.084 1.00 89.19 155 SER A N 1
ATOM 1223 C CA . SER A 1 155 ? 17.827 7.935 -11.178 1.00 89.19 155 SER A CA 1
ATOM 1224 C C . SER A 1 155 ? 17.754 9.233 -10.366 1.00 89.19 155 SER A C 1
ATOM 1226 O O . SER A 1 155 ? 18.068 9.244 -9.173 1.00 89.19 155 SER A O 1
ATOM 1228 N N . TYR A 1 156 ? 17.234 10.293 -10.977 1.00 85.38 156 TYR A N 1
ATOM 1229 C CA . TYR A 1 156 ? 16.879 11.560 -10.339 1.00 85.38 156 TYR A CA 1
ATOM 1230 C C . TYR A 1 156 ? 15.388 11.815 -10.516 1.00 85.38 156 TYR A C 1
ATOM 1232 O O . TYR A 1 156 ? 14.873 11.708 -11.626 1.00 85.38 156 TYR A O 1
ATOM 1240 N N . TYR A 1 157 ? 14.694 12.164 -9.434 1.00 82.94 157 TYR A N 1
ATOM 1241 C CA . TYR A 1 157 ? 13.248 12.357 -9.440 1.00 82.94 157 TYR A CA 1
ATOM 1242 C C . TYR A 1 157 ? 12.875 13.788 -9.068 1.00 82.94 157 TYR A C 1
ATOM 1244 O O . TYR A 1 157 ? 13.174 14.234 -7.961 1.00 82.94 157 TYR A O 1
ATOM 1252 N N . GLY A 1 158 ? 12.150 14.461 -9.966 1.00 66.38 158 GLY A N 1
ATOM 1253 C CA . GLY A 1 158 ? 11.722 15.844 -9.786 1.00 66.38 158 GLY A CA 1
ATOM 1254 C C . GLY A 1 158 ? 12.891 16.834 -9.863 1.00 66.38 158 GLY A C 1
ATOM 1255 O O . GLY A 1 158 ? 13.874 16.717 -9.142 1.00 66.38 158 GLY A O 1
ATOM 1256 N N . GLY A 1 159 ? 12.776 17.850 -10.723 1.00 65.50 159 GLY A N 1
ATOM 1257 C CA . GLY A 1 159 ? 13.660 19.026 -10.657 1.00 65.50 159 GLY A CA 1
ATOM 1258 C C . GLY A 1 159 ? 13.541 19.763 -9.312 1.00 65.50 159 GLY A C 1
ATOM 1259 O O . GLY A 1 159 ? 12.743 19.338 -8.481 1.00 65.50 159 GLY A O 1
ATOM 1260 N N . ASP A 1 160 ? 14.273 20.876 -9.147 1.00 59.19 160 ASP A N 1
ATOM 1261 C CA . ASP A 1 160 ? 14.578 21.719 -7.952 1.00 59.19 160 ASP A CA 1
ATOM 1262 C C . ASP A 1 160 ? 13.431 22.114 -6.974 1.00 59.19 160 ASP A C 1
ATOM 1264 O O . ASP A 1 160 ? 13.403 23.204 -6.404 1.00 59.19 160 ASP A O 1
ATOM 1268 N N . THR A 1 161 ? 12.438 21.258 -6.758 1.00 66.06 161 THR A N 1
ATOM 1269 C CA . THR A 1 161 ? 11.249 21.494 -5.945 1.00 66.06 161 THR A CA 1
ATOM 1270 C C . THR A 1 161 ? 11.370 20.747 -4.617 1.00 66.06 161 THR A C 1
ATOM 1272 O O . THR A 1 161 ? 11.836 19.613 -4.561 1.00 66.06 161 THR A O 1
ATOM 1275 N N . ILE A 1 162 ? 10.884 21.362 -3.538 1.00 78.06 162 ILE A N 1
ATOM 1276 C CA . ILE A 1 162 ? 10.837 20.769 -2.195 1.00 78.06 162 ILE A CA 1
ATOM 1277 C C . ILE A 1 162 ? 10.050 19.445 -2.211 1.00 78.06 162 ILE A C 1
ATOM 1279 O O . ILE A 1 162 ? 8.965 19.362 -2.786 1.00 78.06 162 ILE A O 1
ATOM 1283 N N . TRP A 1 163 ? 10.557 18.435 -1.500 1.00 71.88 163 TRP A N 1
ATOM 1284 C CA . TRP A 1 163 ? 10.034 17.061 -1.413 1.00 71.88 163 TRP A CA 1
ATOM 1285 C C . TRP A 1 163 ? 8.509 16.973 -1.203 1.00 71.88 163 TRP A C 1
ATOM 1287 O O . TRP A 1 163 ? 7.838 16.191 -1.871 1.00 71.88 163 TRP A O 1
ATOM 1297 N N . ILE A 1 164 ? 7.940 17.810 -0.322 1.00 79.94 164 ILE A N 1
ATOM 1298 C CA . ILE A 1 164 ? 6.496 17.828 -0.014 1.00 79.94 164 ILE A CA 1
ATOM 1299 C C . ILE A 1 164 ? 5.641 18.193 -1.238 1.00 79.94 164 ILE A C 1
ATOM 1301 O O . ILE A 1 164 ? 4.563 17.640 -1.438 1.00 79.94 164 ILE A O 1
ATOM 1305 N N . LEU A 1 165 ? 6.134 19.087 -2.097 1.00 81.56 165 LEU A N 1
ATOM 1306 C CA . LEU A 1 165 ? 5.424 19.508 -3.303 1.00 81.56 165 LEU A CA 1
ATOM 1307 C C . LEU A 1 165 ? 5.413 18.385 -4.345 1.00 81.56 165 LEU A C 1
ATOM 1309 O O . LEU A 1 165 ? 4.456 18.273 -5.103 1.00 81.56 165 LEU A O 1
ATOM 1313 N N . ASN A 1 166 ? 6.433 17.523 -4.361 1.00 80.81 166 ASN A N 1
ATOM 1314 C CA . ASN A 1 166 ? 6.454 16.352 -5.236 1.00 80.81 166 ASN A CA 1
ATOM 1315 C C . ASN A 1 166 ? 5.400 15.315 -4.830 1.00 80.81 166 ASN A C 1
ATOM 1317 O O . ASN A 1 166 ? 4.773 14.733 -5.708 1.00 80.81 166 ASN A O 1
ATOM 1321 N N . LEU A 1 167 ? 5.132 15.149 -3.530 1.00 84.69 167 LEU A N 1
ATOM 1322 C CA . LEU A 1 167 ? 4.007 14.335 -3.061 1.00 84.69 167 LEU A CA 1
ATOM 1323 C C . LEU A 1 167 ? 2.663 14.927 -3.510 1.00 84.69 167 LEU A C 1
ATOM 1325 O O . LEU A 1 167 ? 1.812 14.200 -4.008 1.00 84.69 167 LEU A O 1
ATOM 1329 N N . LEU A 1 168 ? 2.479 16.246 -3.390 1.00 87.19 168 LEU A N 1
ATOM 1330 C CA . LEU A 1 168 ? 1.236 16.901 -3.816 1.00 87.19 168 LEU A CA 1
ATOM 1331 C C . LEU A 1 168 ? 0.998 16.795 -5.330 1.00 87.19 168 LEU A C 1
ATOM 1333 O O . LEU A 1 168 ? -0.148 16.677 -5.752 1.00 87.19 168 LEU A O 1
ATOM 1337 N N . LYS A 1 169 ? 2.058 16.769 -6.150 1.00 86.88 169 LYS A N 1
ATOM 1338 C CA . LYS A 1 169 ? 1.950 16.534 -7.603 1.00 86.88 169 LYS A CA 1
ATOM 1339 C C . LYS A 1 169 ? 1.396 15.143 -7.946 1.00 86.88 169 LYS A C 1
ATOM 1341 O O . LYS A 1 169 ? 0.763 14.994 -8.989 1.00 86.88 169 LYS A O 1
ATOM 1346 N N . LEU A 1 170 ? 1.596 14.143 -7.079 1.00 88.19 170 LEU A N 1
ATOM 1347 C CA . LEU A 1 170 ? 1.009 12.810 -7.266 1.00 88.19 170 LEU A CA 1
ATOM 1348 C C . LEU A 1 170 ? -0.518 12.830 -7.106 1.00 88.19 170 LEU A C 1
ATOM 1350 O O . LEU A 1 170 ? -1.203 12.007 -7.705 1.00 88.19 170 LEU A O 1
ATOM 1354 N N . LEU A 1 171 ? -1.069 13.793 -6.360 1.00 92.62 171 LEU A N 1
ATOM 1355 C CA . LEU A 1 171 ? -2.508 13.944 -6.114 1.00 92.62 171 LEU A CA 1
ATOM 1356 C C . LEU A 1 171 ? -3.232 14.635 -7.285 1.00 92.62 171 LEU A C 1
ATOM 1358 O O . LEU A 1 171 ? -4.063 15.522 -7.089 1.00 92.62 171 LEU A O 1
ATOM 1362 N N . ASN A 1 172 ? -2.901 14.259 -8.520 1.00 93.00 172 ASN A N 1
ATOM 1363 C CA . ASN A 1 172 ? -3.639 14.699 -9.702 1.00 93.00 172 ASN A CA 1
ATOM 1364 C C . ASN A 1 172 ? -4.981 13.944 -9.827 1.00 93.00 172 ASN A C 1
ATOM 1366 O O . ASN A 1 172 ? -5.134 12.872 -9.236 1.00 93.00 172 ASN A O 1
ATOM 1370 N N . PRO A 1 173 ? -5.956 14.461 -10.604 1.00 96.06 173 PRO A N 1
ATOM 1371 C CA . PRO A 1 173 ? -7.299 13.881 -10.670 1.00 96.06 173 PRO A CA 1
ATOM 1372 C C . PRO A 1 173 ? -7.338 12.405 -11.078 1.00 96.06 173 PRO A C 1
ATOM 1374 O O . PRO A 1 173 ? -8.163 11.658 -10.568 1.00 96.06 173 PRO A O 1
ATOM 1377 N N . PHE A 1 174 ? -6.448 11.974 -11.977 1.00 95.44 174 PHE A N 1
ATOM 1378 C CA . PHE A 1 174 ? -6.394 10.582 -12.419 1.00 95.44 174 PHE A CA 1
ATOM 1379 C C . PHE A 1 174 ? -5.777 9.673 -11.351 1.00 95.44 174 PHE A C 1
ATOM 1381 O O . PHE A 1 174 ? -6.331 8.622 -11.055 1.00 95.44 174 PHE A O 1
ATOM 1388 N N . GLY A 1 175 ? -4.687 10.102 -10.708 1.00 95.31 175 GLY A N 1
ATOM 1389 C CA . GLY A 1 175 ? -4.116 9.389 -9.565 1.00 95.31 175 GLY A CA 1
ATOM 1390 C C . GLY A 1 175 ? -5.133 9.218 -8.435 1.00 95.31 175 GLY A C 1
ATOM 1391 O O . GLY A 1 175 ? -5.308 8.114 -7.936 1.00 95.31 175 GLY A O 1
ATOM 1392 N N . LEU A 1 176 ? -5.862 10.283 -8.090 1.00 95.88 176 LEU A N 1
ATOM 1393 C CA . LEU A 1 176 ? -6.931 10.247 -7.083 1.00 95.88 176 LEU A CA 1
ATOM 1394 C C . LEU A 1 176 ? -8.137 9.390 -7.484 1.00 95.88 176 LEU A C 1
ATOM 1396 O O . LEU A 1 176 ? -8.871 8.962 -6.609 1.00 95.88 176 LEU A O 1
ATOM 1400 N N . LEU A 1 177 ? -8.372 9.168 -8.779 1.00 96.44 177 LEU A N 1
ATOM 1401 C CA . LEU A 1 177 ? -9.404 8.242 -9.251 1.00 96.44 177 LEU A CA 1
ATOM 1402 C C . LEU A 1 177 ? -8.961 6.780 -9.094 1.00 96.44 177 LEU A C 1
ATOM 1404 O O . LEU A 1 177 ? -9.798 5.901 -8.904 1.00 96.44 177 LEU A O 1
ATOM 1408 N N . CYS A 1 178 ? -7.659 6.516 -9.227 1.00 95.56 178 CYS A N 1
ATOM 1409 C CA . CYS A 1 178 ? -7.087 5.180 -9.075 1.00 95.56 178 CYS A CA 1
ATOM 1410 C C . CYS A 1 178 ? -6.929 4.738 -7.613 1.00 95.56 178 CYS A C 1
ATOM 1412 O O . CYS A 1 178 ? -6.825 3.535 -7.374 1.00 95.56 178 CYS A O 1
ATOM 1414 N N . GLY A 1 179 ? -6.836 5.678 -6.670 1.00 90.00 179 GLY A N 1
ATOM 1415 C CA . GLY A 1 179 ? -6.730 5.410 -5.231 1.00 90.00 179 GLY A CA 1
ATOM 1416 C C . GLY A 1 179 ? -8.060 5.515 -4.506 1.00 90.00 179 GLY A C 1
ATOM 1417 O O . GLY A 1 179 ? -8.213 4.774 -3.512 1.00 90.00 179 GLY A O 1
#

pLDDT: mean 93.2, std 5.94, range [59.19, 98.06]

Secondary structure (DSSP, 8-state):
---HHHHHHHHHHHHHHHHHHIIIIIHHHHHHHHHHHHH--SHHHHHHHHHHHTTTHHHHHHHHHHHHHHHHHH-HHHHHHHHHHTHHHHHHHHHHHHHHHHHHHHGGG--SHHHHHHHHHHHHHHHHHHHHHHHHHHHHHHH---EEE-TT--EEESSS--HHHHHHHH--HHHHHH-

Radius of gyration: 18.81 Å; chains: 1; bounding box: 47×45×53 Å

Sequence (179 aa):
MLSFEVLQVIWWLLVIVLLSGFVIFDGFDIGALTLNPFVAKTDAERRVVLNTIAPHWDGNQVWLLLGGGAIFAAWPEVYATSFSGLYLAMILILCALYFRPVGMEYRHKFDLEKHRRGVDWALFFSGVVPSLVIGVGLGNVLLGLPFQFDSIGRSYYGGDTIWILNLLKLLNPFGLLCG

InterPro domains:
  IPR003317 Cytochrome ubiquinol oxidase subunit 2 [PF02322] (7-179)
  IPR003317 Cytochrome ubiquinol oxidase subunit 2 [PTHR43141] (5-179)
  IPR003317 Cytochrome ubiquinol oxidase subunit 2 [TIGR00203] (1-179)